Protein AF-A0A7S0NEG0-F1 (afdb_monomer_lite)

InterPro domains:
  IPR002659 Glycosyl transferase, family 31 [PF01762] (54-103)

Structure (mmCIF, N/CA/C/O backbone):
data_AF-A0A7S0NEG0-F1
#
_entry.id   AF-A0A7S0NEG0-F1
#
loop_
_atom_site.group_PDB
_atom_site.id
_atom_site.type_symbol
_atom_site.label_atom_id
_atom_site.label_alt_id
_atom_site.label_comp_id
_atom_site.label_asym_id
_atom_site.label_entity_id
_atom_site.label_seq_id
_atom_site.pdbx_PDB_ins_code
_atom_site.Cartn_x
_atom_site.Cartn_y
_atom_site.Cartn_z
_atom_site.occupancy
_atom_site.B_iso_or_equiv
_atom_site.auth_seq_id
_atom_site.auth_comp_id
_atom_site.auth_asym_id
_atom_site.auth_atom_id
_atom_site.pdbx_PDB_model_num
ATOM 1 N N . LEU A 1 1 ? -9.571 -4.527 -22.207 1.00 31.88 1 LEU A N 1
ATOM 2 C CA . LEU A 1 1 ? -8.817 -4.997 -21.023 1.00 31.88 1 LEU A CA 1
ATOM 3 C C . LEU A 1 1 ? -9.690 -4.772 -19.789 1.00 31.88 1 LEU A C 1
ATOM 5 O O . LEU A 1 1 ? -9.773 -3.654 -19.298 1.00 31.88 1 LEU A O 1
ATOM 9 N N . THR A 1 2 ? -10.434 -5.791 -19.365 1.00 26.84 2 THR A N 1
ATOM 10 C CA . THR A 1 2 ? -11.394 -5.694 -18.254 1.00 26.84 2 THR A CA 1
ATOM 11 C C . THR A 1 2 ? -10.637 -5.886 -16.942 1.00 26.84 2 THR A C 1
ATOM 13 O O . THR A 1 2 ? -10.183 -6.986 -16.647 1.00 26.84 2 THR A O 1
ATOM 16 N N . VAL A 1 3 ? -10.416 -4.806 -16.188 1.00 31.45 3 VAL A N 1
ATOM 17 C CA . VAL A 1 3 ? -9.683 -4.856 -14.913 1.00 31.45 3 VAL A CA 1
ATOM 18 C C . VAL A 1 3 ? -10.679 -5.141 -13.792 1.00 31.45 3 VAL A C 1
ATOM 20 O O . VAL A 1 3 ? -11.451 -4.268 -13.401 1.00 31.45 3 VAL A O 1
ATOM 23 N N . VAL A 1 4 ? -10.666 -6.376 -13.290 1.00 31.70 4 VAL A N 1
ATOM 24 C CA . VAL A 1 4 ? -11.464 -6.811 -12.138 1.00 31.70 4 VAL A CA 1
ATOM 25 C C . VAL A 1 4 ? -10.899 -6.144 -10.883 1.00 31.70 4 VAL A C 1
ATOM 27 O O . VAL A 1 4 ? -9.799 -6.461 -10.433 1.00 31.70 4 VAL A O 1
ATOM 30 N N . ALA A 1 5 ? -11.633 -5.181 -10.329 1.00 35.66 5 ALA A N 1
ATOM 31 C CA . ALA A 1 5 ? -11.320 -4.582 -9.038 1.00 35.66 5 ALA A CA 1
ATOM 32 C C . ALA A 1 5 ? -11.688 -5.576 -7.925 1.00 35.66 5 ALA A C 1
ATOM 34 O O . ALA A 1 5 ? -12.791 -5.545 -7.389 1.00 35.66 5 ALA A O 1
ATOM 35 N N . GLY A 1 6 ? -10.773 -6.493 -7.607 1.00 37.81 6 GLY A N 1
ATOM 36 C CA . GLY A 1 6 ? -10.907 -7.383 -6.457 1.00 37.81 6 GLY A CA 1
ATOM 37 C C . GLY A 1 6 ? -10.704 -6.598 -5.164 1.00 37.81 6 GLY A C 1
ATOM 38 O O . GLY A 1 6 ? -9.573 -6.281 -4.804 1.00 37.81 6 GLY A O 1
ATOM 39 N N . VAL A 1 7 ? -11.796 -6.252 -4.486 1.00 44.97 7 VAL A N 1
ATOM 40 C CA . VAL A 1 7 ? -11.767 -5.735 -3.114 1.00 44.97 7 VAL A CA 1
ATOM 41 C C . VAL A 1 7 ? -11.755 -6.942 -2.180 1.00 44.97 7 VAL A C 1
ATOM 43 O O . VAL A 1 7 ? -12.720 -7.700 -2.148 1.00 44.97 7 VAL A O 1
ATOM 46 N N . PHE A 1 8 ? -10.659 -7.150 -1.451 1.00 40.91 8 PHE A N 1
ATOM 47 C CA . PHE A 1 8 ? -10.538 -8.240 -0.480 1.00 40.91 8 PHE A CA 1
ATOM 48 C C . PHE A 1 8 ? -10.730 -7.687 0.937 1.00 40.91 8 PHE A C 1
ATOM 50 O O . PHE A 1 8 ? -10.053 -6.729 1.321 1.00 40.91 8 PHE A O 1
ATOM 57 N N . PHE A 1 9 ? -11.656 -8.280 1.696 1.00 36.66 9 PHE A N 1
ATOM 58 C CA . PHE A 1 9 ? -11.959 -7.916 3.080 1.00 36.66 9 PHE A CA 1
ATOM 59 C C . PHE A 1 9 ? -11.474 -9.022 4.018 1.00 36.66 9 PHE A C 1
ATOM 61 O O . PHE A 1 9 ? -11.908 -10.165 3.901 1.00 36.66 9 PHE A O 1
ATOM 68 N N . LEU A 1 10 ? -10.610 -8.680 4.974 1.00 40.53 10 LEU A N 1
ATOM 69 C CA . LEU 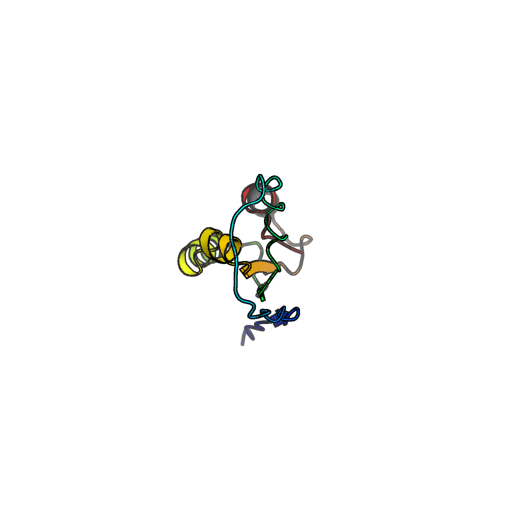A 1 10 ? -10.281 -9.556 6.100 1.00 40.53 10 LEU A CA 1
ATOM 70 C C . LEU A 1 10 ? -11.013 -9.018 7.338 1.00 40.53 10 LEU A C 1
ATOM 72 O O . LEU A 1 10 ? -10.646 -7.962 7.855 1.00 40.53 10 LEU A O 1
ATOM 76 N N . ILE A 1 11 ? -12.074 -9.706 7.771 1.00 40.28 11 ILE A N 1
ATOM 77 C CA . ILE A 1 11 ? -12.823 -9.379 8.993 1.00 40.28 11 ILE A CA 1
ATOM 78 C C . ILE A 1 11 ? -12.175 -10.154 10.145 1.00 40.28 11 ILE A C 1
ATOM 80 O O . ILE A 1 11 ? -12.233 -11.381 10.161 1.00 40.28 11 ILE A O 1
ATOM 84 N N . GLN A 1 12 ? -11.544 -9.458 11.094 1.00 42.34 12 GLN A N 1
ATOM 85 C CA . GLN A 1 12 ? -11.144 -10.055 12.373 1.00 42.34 12 GLN A CA 1
ATOM 86 C C . GLN A 1 12 ? -12.158 -9.667 13.458 1.00 42.34 12 GLN A C 1
ATOM 88 O O . GLN A 1 12 ? -12.628 -8.533 13.501 1.00 42.34 12 GLN A O 1
ATOM 93 N N . GLY A 1 13 ? -12.551 -10.665 14.255 1.00 48.09 13 GLY A N 1
ATOM 94 C CA . GLY A 1 13 ? -13.759 -10.708 15.083 1.00 48.09 13 GLY A CA 1
ATOM 95 C C . GLY A 1 13 ? -13.970 -9.564 16.082 1.00 48.09 13 GLY A C 1
ATOM 96 O O . GLY A 1 13 ? -13.039 -9.029 16.679 1.00 48.09 13 GLY A O 1
ATOM 97 N N . LEU A 1 14 ? -15.251 -9.239 16.268 1.00 42.09 14 LEU A N 1
ATOM 98 C CA . LEU A 1 14 ? -15.802 -8.277 17.225 1.00 42.09 14 LEU A CA 1
ATOM 99 C C . LEU A 1 14 ? -15.599 -8.739 18.683 1.00 42.09 14 LEU A C 1
ATOM 101 O O . LEU A 1 14 ? -15.980 -9.867 18.998 1.00 42.09 14 LEU A O 1
ATOM 105 N N . PRO A 1 15 ? -15.124 -7.884 19.606 1.00 44.38 15 PRO A N 1
ATOM 106 C CA . PRO A 1 15 ? -15.312 -8.121 21.032 1.00 44.38 15 PRO A CA 1
ATOM 107 C C . PRO A 1 15 ? -16.688 -7.606 21.495 1.00 44.38 15 PRO A C 1
ATOM 109 O O . PRO A 1 15 ? -17.089 -6.484 21.183 1.00 44.38 15 PRO A O 1
ATOM 112 N N . ALA A 1 16 ? -17.410 -8.448 22.238 1.00 49.47 16 ALA A N 1
ATOM 113 C CA . ALA A 1 16 ? -18.700 -8.147 22.856 1.00 49.47 16 ALA A CA 1
ATOM 114 C C . ALA A 1 16 ? -18.551 -7.203 24.068 1.00 49.47 16 ALA A C 1
ATOM 116 O O . ALA A 1 16 ? -17.623 -7.345 24.863 1.00 49.47 16 ALA A O 1
ATOM 117 N N . CYS A 1 17 ? -19.482 -6.258 24.226 1.00 40.38 17 CYS A N 1
ATOM 118 C CA . CYS A 1 17 ? -19.569 -5.371 25.389 1.00 40.38 17 CYS A CA 1
ATOM 119 C C . CYS A 1 17 ? -20.159 -6.117 26.599 1.00 40.38 17 CYS A C 1
ATOM 121 O O . CYS A 1 17 ? -21.254 -6.667 26.457 1.00 40.38 17 CYS A O 1
ATOM 123 N N . PRO A 1 18 ? -19.556 -6.078 27.802 1.00 56.72 18 PRO A N 1
ATOM 124 C CA . PRO A 1 18 ? -20.288 -6.401 29.012 1.00 56.72 18 PRO A CA 1
ATOM 125 C C . PRO A 1 18 ? -20.934 -5.132 29.584 1.00 56.72 18 PRO A C 1
ATOM 127 O O . PRO A 1 18 ? -20.291 -4.107 29.806 1.00 56.72 18 PRO A O 1
ATOM 130 N N . ASN A 1 19 ? -22.243 -5.229 29.786 1.00 61.12 19 ASN A N 1
ATOM 131 C CA . ASN A 1 19 ? -23.086 -4.305 30.533 1.00 61.12 19 ASN A CA 1
ATOM 132 C C . ASN A 1 19 ? -22.869 -4.582 32.037 1.00 61.12 19 ASN A C 1
ATOM 134 O O . ASN A 1 19 ? -22.859 -5.750 32.424 1.00 61.12 19 ASN A O 1
ATOM 138 N N . GLY A 1 20 ? -22.693 -3.567 32.889 1.00 40.22 20 GLY A N 1
ATOM 139 C CA . GLY A 1 20 ? -22.513 -3.797 34.330 1.00 40.22 20 GLY A CA 1
ATOM 140 C C . GLY A 1 20 ? -22.390 -2.519 35.163 1.00 40.22 20 GLY A C 1
ATOM 141 O O . GLY A 1 20 ? -21.516 -1.692 34.934 1.00 40.22 20 GLY A O 1
ATOM 142 N N . SER A 1 21 ? -23.301 -2.369 36.116 1.00 54.62 21 SER A N 1
ATOM 143 C CA . SER A 1 21 ? -23.664 -1.186 36.905 1.00 54.62 21 SER A CA 1
ATOM 144 C C . SER A 1 21 ? -23.036 -1.121 38.320 1.00 54.62 21 SER A C 1
ATOM 146 O O . SER A 1 21 ? -23.205 -2.089 39.051 1.00 54.62 21 SER A O 1
ATOM 148 N N . ALA A 1 22 ? -22.474 0.055 38.697 1.00 43.53 22 ALA A N 1
ATOM 149 C CA . ALA A 1 22 ? -22.228 0.666 40.048 1.00 43.53 22 ALA A CA 1
ATOM 150 C C . ALA A 1 22 ? -21.375 -0.098 41.116 1.00 43.53 22 ALA A C 1
ATOM 152 O O . ALA A 1 22 ? -21.208 -1.302 40.948 1.00 43.53 22 ALA A O 1
ATOM 153 N N . PRO A 1 23 ? -20.863 0.503 42.242 1.00 50.19 23 PRO A N 1
ATOM 154 C CA . PRO A 1 23 ? -20.850 1.898 42.761 1.00 50.19 23 PRO A CA 1
ATOM 155 C C . PRO A 1 23 ? -19.431 2.480 43.116 1.00 50.19 23 PRO A C 1
ATOM 157 O O . PRO A 1 23 ? -18.413 1.840 42.873 1.00 50.19 23 PRO A O 1
ATOM 160 N N . GLN A 1 24 ? -19.380 3.722 43.644 1.00 58.88 24 GLN A N 1
ATOM 161 C CA . GLN A 1 24 ? -18.193 4.565 43.956 1.00 58.88 24 GLN A CA 1
ATOM 162 C C . GLN A 1 24 ? -17.438 4.221 45.272 1.00 58.88 24 GLN A C 1
ATOM 164 O O . GLN A 1 24 ? -17.978 3.523 46.123 1.00 58.88 24 GLN A O 1
ATOM 169 N N . ASP A 1 25 ? -16.231 4.809 45.413 1.00 49.91 25 ASP A N 1
ATOM 170 C CA . ASP A 1 25 ? -15.395 5.024 46.625 1.00 49.91 25 ASP A CA 1
ATOM 171 C C . ASP A 1 25 ? -14.234 4.057 46.961 1.00 49.91 25 ASP A C 1
ATOM 173 O O . ASP A 1 25 ? -14.112 3.545 48.071 1.00 49.91 25 ASP A O 1
ATOM 177 N N . LEU A 1 26 ? -13.277 3.910 46.034 1.00 52.00 26 LEU A N 1
ATOM 178 C CA . LEU A 1 26 ? -11.892 3.486 46.315 1.00 52.00 26 LEU A CA 1
ATOM 179 C C . LEU A 1 26 ? -10.921 4.369 45.505 1.00 52.00 26 LEU A C 1
ATOM 181 O O . LEU A 1 26 ? -11.311 4.823 44.425 1.00 52.00 26 LEU A O 1
ATOM 185 N N . PRO A 1 27 ? -9.676 4.631 45.969 1.00 52.00 27 PRO A N 1
ATOM 186 C CA . PRO A 1 27 ? -8.684 5.356 45.176 1.00 52.00 27 PRO A CA 1
ATOM 187 C C . PRO A 1 27 ? -8.512 4.621 43.849 1.00 52.00 27 PRO A C 1
ATOM 189 O O . PRO A 1 27 ? -8.053 3.479 43.816 1.00 52.00 27 PRO A O 1
ATOM 192 N N . LEU A 1 28 ? -8.983 5.257 42.774 1.00 55.00 28 LEU A N 1
ATOM 193 C CA . LEU A 1 28 ? -9.078 4.636 41.462 1.00 55.00 28 LEU A CA 1
ATOM 194 C C . LEU A 1 28 ? -7.686 4.128 41.067 1.00 55.00 28 LEU A C 1
ATOM 196 O O . LEU A 1 28 ? -6.752 4.938 41.006 1.00 55.00 28 LEU A O 1
ATOM 200 N N . PRO A 1 29 ? -7.515 2.814 40.813 1.00 63.56 29 PRO A N 1
ATOM 201 C CA . PRO A 1 29 ? -6.277 2.324 40.234 1.00 63.56 29 PRO A CA 1
ATOM 202 C C . PRO A 1 29 ? -6.015 3.112 38.944 1.00 63.56 29 PRO A C 1
ATOM 204 O O . PRO A 1 29 ? -6.978 3.529 38.284 1.00 63.56 29 PRO A O 1
ATOM 207 N N . PRO A 1 30 ? -4.741 3.367 38.589 1.00 68.44 30 PRO A N 1
ATOM 208 C CA . PRO A 1 30 ? -4.415 4.106 37.378 1.00 68.44 30 PRO A CA 1
ATOM 209 C C . PRO A 1 30 ? -5.216 3.517 36.212 1.00 68.44 30 PRO A C 1
ATOM 211 O O . PRO A 1 30 ? -5.325 2.288 36.125 1.00 68.44 30 PRO A O 1
ATOM 214 N N . PRO A 1 31 ? -5.836 4.364 35.367 1.00 64.44 31 PRO A N 1
ATOM 215 C CA . PRO A 1 31 ? -6.731 3.888 34.328 1.00 64.44 31 PRO A CA 1
ATOM 216 C C . PRO A 1 31 ? -6.013 2.808 33.515 1.00 64.44 31 PRO A C 1
ATOM 218 O O . PRO A 1 31 ? -4.841 2.999 33.163 1.00 64.44 31 PRO A O 1
ATOM 221 N N . PRO A 1 32 ? -6.669 1.662 33.252 1.00 67.56 32 PRO A N 1
ATOM 222 C CA . PRO A 1 32 ? -6.050 0.596 32.490 1.00 67.56 32 PRO A CA 1
ATOM 223 C C . PRO A 1 32 ? -5.564 1.159 31.149 1.00 67.56 32 PRO A C 1
ATOM 225 O O . PRO A 1 32 ? -6.222 2.041 30.579 1.00 67.56 32 PRO A O 1
ATOM 228 N N . PRO A 1 33 ? -4.410 0.691 30.641 1.00 66.69 33 PRO A N 1
ATOM 229 C CA . PRO A 1 33 ? -3.918 1.130 29.348 1.00 66.69 33 PRO A CA 1
ATOM 230 C C . PRO A 1 33 ? -5.027 0.933 28.306 1.00 66.69 33 PRO A C 1
ATOM 232 O O . PRO A 1 33 ? -5.720 -0.090 28.343 1.00 66.69 33 PRO A O 1
ATOM 235 N N . PRO A 1 34 ? -5.239 1.903 27.398 1.00 63.94 34 PRO A N 1
ATOM 236 C CA . PRO A 1 34 ? -6.275 1.787 26.387 1.00 63.94 34 PRO A CA 1
ATOM 237 C C . PRO A 1 34 ? -6.092 0.463 25.636 1.00 63.94 34 PRO A C 1
ATOM 239 O O . PRO A 1 34 ? -4.953 0.130 25.282 1.00 63.94 34 PRO A O 1
ATOM 242 N N . PRO A 1 35 ? -7.175 -0.301 25.394 1.00 64.12 35 PRO A N 1
ATOM 243 C CA . PRO A 1 35 ? -7.065 -1.572 24.702 1.00 64.12 35 PRO A CA 1
ATOM 244 C C . PRO A 1 35 ? -6.368 -1.348 23.355 1.00 64.12 35 PRO A C 1
ATOM 246 O O . PRO A 1 35 ? -6.614 -0.321 22.701 1.00 64.12 35 PRO A O 1
ATOM 249 N N . PRO A 1 36 ? -5.487 -2.270 22.923 1.00 64.12 36 PRO A N 1
ATOM 250 C CA . PRO A 1 36 ? -4.901 -2.189 21.596 1.00 64.12 36 PRO A CA 1
ATOM 251 C C . PRO A 1 36 ? -6.051 -2.059 20.604 1.00 64.12 36 PRO A C 1
ATOM 253 O O . PRO A 1 36 ? -6.963 -2.885 20.609 1.00 64.12 36 PRO A O 1
ATOM 256 N N . LYS A 1 37 ? -6.060 -0.977 19.812 1.00 62.97 37 LYS A N 1
ATOM 257 C CA . LYS A 1 37 ? -7.134 -0.723 18.845 1.00 62.97 37 LYS A CA 1
ATOM 258 C C . LYS A 1 37 ? -7.249 -1.946 17.945 1.00 62.97 37 LYS A C 1
ATOM 260 O O . LYS A 1 37 ? -6.385 -2.152 17.091 1.00 62.97 37 LYS A O 1
ATOM 265 N N . ALA A 1 38 ? -8.288 -2.746 18.172 1.00 68.19 38 ALA A N 1
ATOM 266 C CA . ALA A 1 38 ? -8.562 -3.922 17.374 1.00 68.19 38 ALA A CA 1
ATOM 267 C C . ALA A 1 38 ? -8.692 -3.465 15.920 1.00 68.19 38 ALA A C 1
ATOM 269 O O . ALA A 1 38 ? -9.376 -2.481 15.620 1.00 68.19 38 ALA A O 1
ATOM 270 N N . LEU A 1 39 ? -7.958 -4.122 15.025 1.00 75.81 39 LEU A N 1
ATOM 271 C CA . LEU A 1 39 ? -8.097 -3.879 13.601 1.00 75.81 39 LEU A CA 1
ATOM 272 C C . LEU A 1 39 ? -9.498 -4.351 13.208 1.00 75.81 39 LEU A C 1
ATOM 274 O O . LEU A 1 39 ? -9.760 -5.546 13.177 1.00 75.81 39 LEU A O 1
ATOM 278 N N . LEU A 1 40 ? -10.397 -3.401 12.961 1.00 81.69 40 LEU A N 1
ATOM 279 C CA . LEU A 1 40 ? -11.792 -3.679 12.628 1.00 81.69 40 LEU A CA 1
ATOM 280 C C . LEU A 1 40 ? -11.932 -4.156 11.184 1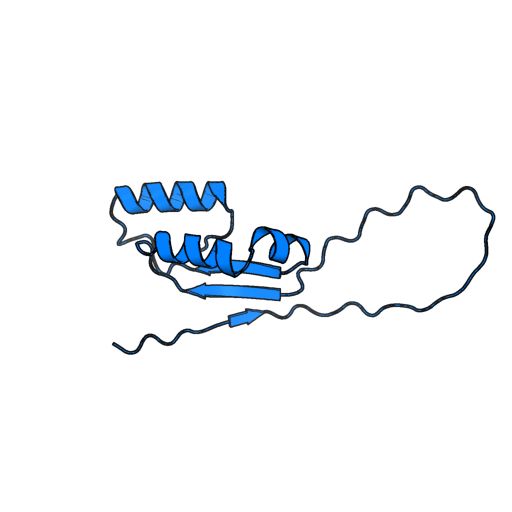.00 81.69 40 LEU A C 1
ATOM 282 O O . LEU A 1 40 ? -12.789 -4.975 10.872 1.00 81.69 40 LEU A O 1
ATOM 286 N N . LEU A 1 41 ? -11.107 -3.610 10.288 1.00 84.19 41 LEU A N 1
ATOM 287 C CA . LEU A 1 41 ? -11.183 -3.898 8.863 1.00 84.19 41 LEU A CA 1
ATOM 288 C C . LEU A 1 41 ? -9.834 -3.664 8.190 1.00 84.19 41 LEU A C 1
ATOM 290 O O . LEU A 1 41 ? -9.181 -2.647 8.433 1.00 84.19 41 LEU A O 1
ATOM 294 N N . ALA A 1 42 ? -9.454 -4.560 7.284 1.00 87.12 42 ALA A N 1
ATOM 295 C CA . ALA A 1 42 ? -8.398 -4.312 6.310 1.00 87.12 42 ALA A CA 1
ATOM 296 C C . ALA A 1 42 ? -8.994 -4.234 4.897 1.00 87.12 42 ALA A C 1
ATOM 298 O O . ALA A 1 42 ? -9.723 -5.131 4.479 1.00 87.12 42 ALA A O 1
ATOM 299 N N . LEU A 1 43 ? -8.660 -3.166 4.172 1.00 88.50 43 LEU A N 1
ATOM 300 C CA . LEU A 1 43 ? -9.005 -2.935 2.774 1.00 88.50 43 LEU A CA 1
ATOM 301 C C . LEU A 1 43 ? -7.742 -3.045 1.917 1.00 88.50 43 LEU A C 1
ATOM 303 O O . LEU A 1 43 ? -6.877 -2.170 1.977 1.00 88.50 43 LEU A O 1
ATOM 307 N N . GLY A 1 44 ? -7.657 -4.093 1.101 1.00 90.19 44 GLY A N 1
ATOM 308 C CA . GLY A 1 44 ? -6.610 -4.243 0.090 1.00 90.19 44 GLY A CA 1
ATOM 309 C C . GLY A 1 44 ? -6.993 -3.570 -1.230 1.00 90.19 44 GLY A C 1
ATOM 310 O O . GLY A 1 44 ? -8.050 -3.850 -1.790 1.00 90.19 44 GLY A O 1
ATOM 311 N N . VAL A 1 45 ? -6.129 -2.696 -1.747 1.00 89.38 45 VAL A N 1
ATOM 312 C CA . VAL A 1 45 ? -6.298 -1.996 -3.026 1.00 89.38 45 VAL A CA 1
ATOM 313 C C . VAL A 1 45 ? -5.184 -2.411 -3.972 1.00 89.38 45 VAL A C 1
ATOM 315 O O . VAL A 1 45 ? -4.044 -1.974 -3.825 1.00 89.38 45 VAL A O 1
ATOM 318 N N . ILE A 1 46 ? -5.522 -3.186 -4.997 1.00 89.88 46 ILE A N 1
ATOM 319 C CA . ILE A 1 46 ? -4.562 -3.588 -6.026 1.00 89.88 46 ILE A CA 1
ATOM 320 C C . ILE A 1 46 ? -4.293 -2.405 -6.964 1.00 89.88 46 ILE A C 1
ATOM 322 O O . ILE A 1 46 ? -5.212 -1.793 -7.521 1.00 89.88 46 ILE A O 1
ATOM 326 N N . THR A 1 47 ? -3.022 -2.047 -7.132 1.00 87.88 47 THR A N 1
ATOM 327 C CA . THR A 1 47 ? -2.617 -0.899 -7.947 1.00 87.88 47 THR A CA 1
ATOM 328 C C . THR A 1 47 ? -1.229 -1.078 -8.553 1.00 87.88 47 THR A C 1
ATOM 330 O O . THR A 1 47 ? -0.361 -1.749 -8.003 1.00 87.88 47 THR A O 1
ATOM 333 N N . ALA A 1 48 ? -1.004 -0.461 -9.713 1.00 85.19 48 ALA A N 1
ATOM 334 C CA . ALA A 1 48 ? 0.279 -0.523 -10.398 1.00 85.19 48 ALA A CA 1
ATOM 335 C C . ALA A 1 48 ? 1.290 0.469 -9.786 1.00 85.19 48 ALA A C 1
ATOM 337 O O . ALA A 1 48 ? 0.898 1.550 -9.328 1.00 85.19 48 ALA A O 1
ATOM 338 N N . PRO A 1 49 ? 2.606 0.190 -9.848 1.00 81.81 49 PRO A N 1
ATOM 339 C CA . PRO A 1 49 ? 3.642 1.081 -9.313 1.00 81.81 49 PRO A CA 1
ATOM 340 C C . PRO A 1 49 ? 3.558 2.513 -9.834 1.00 81.81 49 PRO A C 1
ATOM 342 O O . PRO A 1 49 ? 3.651 3.460 -9.052 1.00 81.81 49 PRO A O 1
ATOM 345 N N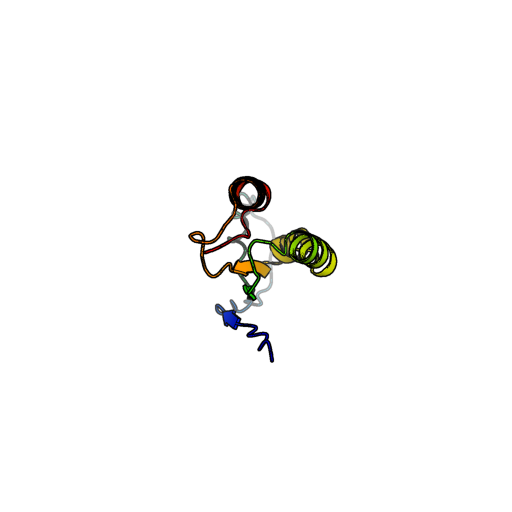 . GLY A 1 50 ? 3.281 2.667 -11.132 1.00 82.56 50 GLY A N 1
ATOM 346 C CA . GLY A 1 50 ? 3.141 3.964 -11.792 1.00 82.56 50 GLY A CA 1
ATOM 347 C C . GLY A 1 50 ? 1.898 4.766 -11.395 1.00 82.56 50 GLY A C 1
ATOM 348 O O . GLY A 1 50 ? 1.843 5.962 -11.657 1.00 82.56 50 GLY A O 1
ATOM 349 N N . HIS A 1 51 ? 0.908 4.163 -10.732 1.00 87.50 51 HIS A N 1
ATOM 350 C CA . HIS A 1 51 ? -0.354 4.825 -10.378 1.00 87.50 51 HIS A CA 1
ATOM 351 C C . HIS A 1 51 ? -0.262 5.613 -9.060 1.00 87.50 51 HIS A C 1
ATOM 353 O O . HIS A 1 51 ? -1.138 5.517 -8.198 1.00 87.50 51 HIS A O 1
ATOM 359 N N . PHE A 1 52 ? 0.795 6.414 -8.906 1.00 85.75 52 PHE A N 1
ATOM 360 C CA . PHE A 1 52 ? 1.044 7.208 -7.700 1.00 85.75 52 PHE A CA 1
ATOM 361 C C . PHE A 1 52 ? -0.079 8.220 -7.434 1.00 85.75 52 PHE A C 1
ATOM 363 O O . PHE A 1 52 ? -0.687 8.202 -6.366 1.00 85.75 52 PHE A O 1
ATOM 370 N N . ASN A 1 53 ? -0.440 9.028 -8.438 1.00 88.56 53 ASN A N 1
ATOM 371 C CA . ASN A 1 53 ? -1.504 10.035 -8.311 1.00 88.56 53 ASN A CA 1
ATOM 372 C C . ASN A 1 53 ? -2.844 9.412 -7.902 1.00 88.56 53 ASN A C 1
ATOM 374 O O . ASN A 1 53 ? -3.582 9.981 -7.100 1.00 88.56 53 ASN A O 1
ATOM 378 N N . ARG A 1 54 ? -3.135 8.202 -8.397 1.00 88.12 54 ARG A N 1
ATOM 379 C CA . ARG A 1 54 ? -4.340 7.460 -8.018 1.00 88.12 54 ARG A CA 1
ATOM 380 C C . ARG A 1 54 ? -4.299 7.039 -6.549 1.00 88.12 54 ARG A C 1
ATOM 382 O O . ARG A 1 54 ? -5.298 7.217 -5.861 1.00 88.12 54 ARG A O 1
ATOM 389 N N . ARG A 1 55 ? -3.164 6.534 -6.045 1.00 90.06 55 ARG A N 1
ATOM 390 C CA . ARG A 1 55 ? -3.004 6.202 -4.616 1.00 90.06 55 ARG A CA 1
ATOM 391 C C . ARG A 1 55 ? -3.143 7.436 -3.728 1.00 90.06 55 ARG A C 1
ATOM 393 O O . ARG A 1 55 ? -3.864 7.378 -2.740 1.00 90.06 55 ARG A O 1
ATOM 400 N N . VAL A 1 56 ? -2.538 8.563 -4.107 1.00 90.44 56 VAL A N 1
ATOM 401 C CA . VAL A 1 56 ? -2.671 9.836 -3.374 1.00 90.44 56 VAL A CA 1
ATOM 402 C C . VAL A 1 56 ? -4.129 10.287 -3.311 1.00 90.44 56 VAL A C 1
ATOM 404 O O . VAL A 1 56 ? -4.650 10.542 -2.225 1.00 90.44 56 VAL A O 1
ATOM 407 N N . TRP A 1 57 ? -4.819 10.306 -4.454 1.00 91.12 57 TRP A N 1
ATOM 408 C CA . TRP A 1 57 ? -6.240 10.646 -4.511 1.00 91.12 57 TRP A CA 1
ATOM 409 C C . TRP A 1 57 ? -7.082 9.712 -3.635 1.00 91.12 57 TRP A C 1
ATOM 411 O O . TRP A 1 57 ? -7.940 10.168 -2.880 1.00 91.12 57 TRP A O 1
ATOM 421 N N . MET A 1 58 ? -6.800 8.406 -3.668 1.00 90.00 58 MET A N 1
ATOM 422 C CA . MET A 1 58 ? -7.483 7.427 -2.826 1.00 90.00 58 MET A CA 1
ATOM 423 C C . MET A 1 58 ? -7.218 7.642 -1.339 1.00 90.00 58 MET A C 1
ATOM 425 O O . MET A 1 58 ? -8.161 7.567 -0.556 1.00 90.00 58 MET A O 1
ATOM 429 N N . ARG A 1 59 ? -5.980 7.952 -0.933 1.00 90.38 59 ARG A N 1
ATOM 430 C CA . ARG A 1 59 ? -5.664 8.267 0.469 1.00 90.38 59 ARG A CA 1
ATOM 431 C C . ARG A 1 59 ? -6.507 9.424 0.981 1.00 90.38 59 ARG A C 1
ATOM 433 O O . ARG A 1 59 ? -7.036 9.362 2.092 1.00 90.38 59 ARG A O 1
ATOM 440 N N . GLN A 1 60 ? -6.655 10.451 0.148 1.00 91.69 60 GLN A N 1
ATOM 441 C CA . GLN A 1 60 ? -7.440 11.632 0.468 1.00 91.69 60 GLN A CA 1
ATOM 442 C C . GLN A 1 60 ? -8.940 11.318 0.515 1.00 91.69 60 GLN A C 1
ATOM 444 O O . GLN A 1 60 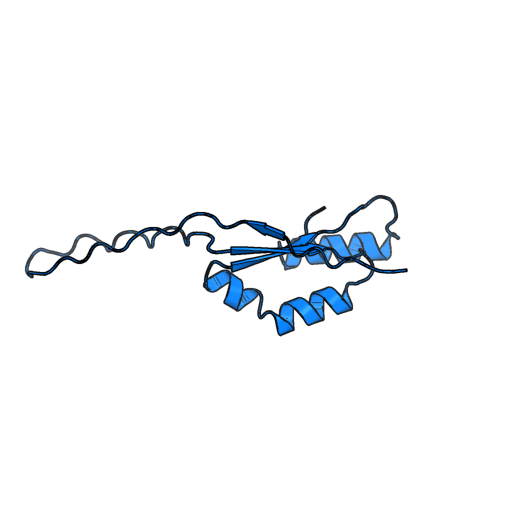? -9.617 11.694 1.470 1.00 91.69 60 GLN A O 1
ATOM 449 N N . LYS A 1 61 ? -9.459 10.581 -0.474 1.00 90.56 61 LYS A N 1
ATOM 450 C CA . LYS A 1 61 ? -10.880 10.212 -0.545 1.00 90.56 61 LYS A CA 1
ATOM 451 C C . LYS A 1 61 ? -11.310 9.262 0.565 1.00 90.56 61 LYS A C 1
ATOM 453 O O . LYS A 1 61 ? -12.349 9.487 1.174 1.00 90.56 61 LYS A O 1
ATOM 458 N N . LEU A 1 62 ? -10.501 8.249 0.861 1.00 87.56 62 LEU A N 1
ATOM 459 C CA . LEU A 1 62 ? -10.759 7.277 1.926 1.00 87.56 62 LEU A CA 1
ATOM 460 C C . LEU A 1 62 ? -10.414 7.817 3.319 1.00 87.56 62 LEU A C 1
ATOM 462 O O . LEU A 1 62 ? -10.644 7.127 4.308 1.00 87.56 62 LEU A O 1
ATOM 466 N N . ARG A 1 63 ? -9.845 9.030 3.406 1.00 91.19 63 ARG A N 1
ATOM 467 C CA . ARG A 1 63 ? -9.366 9.640 4.653 1.00 91.19 63 ARG A CA 1
ATOM 468 C C . ARG A 1 63 ? -8.545 8.643 5.479 1.00 91.19 63 ARG A C 1
ATOM 470 O O . ARG A 1 63 ? -8.834 8.421 6.652 1.00 91.19 63 ARG A O 1
ATOM 477 N N . VAL A 1 64 ? -7.526 8.034 4.865 1.00 88.00 64 VAL A N 1
ATOM 478 C CA . VAL A 1 64 ? -6.784 6.880 5.425 1.00 88.00 64 VAL A CA 1
ATOM 479 C C . VAL A 1 64 ? -6.289 7.119 6.855 1.00 88.00 64 VAL A C 1
ATOM 481 O O . VAL A 1 64 ? -6.360 6.218 7.685 1.00 88.00 64 VAL A O 1
ATOM 484 N N . THR A 1 65 ? -5.861 8.338 7.188 1.00 87.06 65 THR A N 1
ATOM 485 C CA . THR A 1 65 ? -5.451 8.702 8.554 1.00 87.06 65 THR A CA 1
ATOM 486 C C . THR A 1 65 ? -6.586 8.564 9.571 1.00 87.06 65 THR A C 1
ATOM 488 O O . THR A 1 65 ? -6.381 8.029 10.658 1.00 87.06 65 THR A O 1
ATOM 491 N N . GLU A 1 66 ? -7.785 9.027 9.223 1.00 87.00 66 GLU A N 1
ATOM 492 C C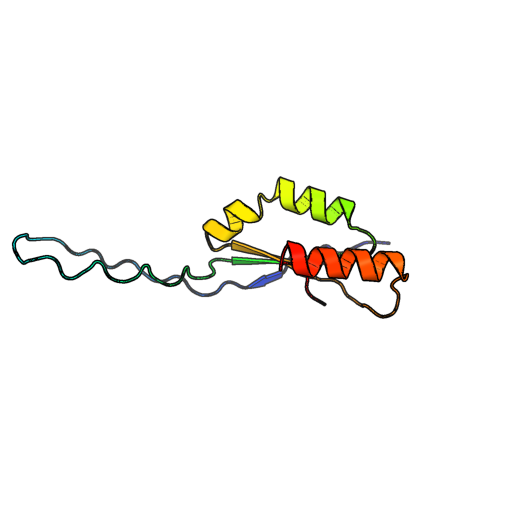A . GLU A 1 66 ? -8.970 8.944 10.079 1.00 87.00 66 GLU A CA 1
ATOM 493 C C . GLU A 1 66 ? -9.497 7.506 10.143 1.00 87.00 66 GLU A C 1
ATOM 495 O O . GLU A 1 66 ? -9.786 6.999 11.225 1.00 87.00 66 GLU A O 1
ATOM 500 N N . ALA A 1 67 ? -9.522 6.804 9.007 1.00 86.75 67 ALA A N 1
ATOM 501 C CA . ALA A 1 67 ? -9.857 5.383 8.946 1.00 86.75 67 ALA A CA 1
ATOM 502 C C . ALA A 1 67 ? -8.942 4.560 9.875 1.00 86.75 67 ALA A C 1
ATOM 504 O O . ALA A 1 67 ? -9.424 3.780 10.699 1.00 86.75 67 ALA A O 1
ATOM 505 N N . ARG A 1 68 ? -7.631 4.837 9.854 1.00 85.94 68 ARG A N 1
ATOM 506 C CA . ARG A 1 68 ? -6.641 4.199 10.733 1.00 85.94 68 ARG A CA 1
ATOM 507 C C . ARG A 1 68 ? -6.912 4.470 12.208 1.00 85.94 68 ARG A C 1
ATOM 509 O O . ARG A 1 68 ? -6.755 3.569 13.030 1.00 85.94 68 ARG A O 1
ATOM 516 N N . ARG A 1 69 ? -7.345 5.685 12.567 1.00 86.12 69 ARG A N 1
ATOM 517 C CA . ARG A 1 69 ? -7.713 6.023 13.956 1.00 86.12 69 ARG A CA 1
ATOM 518 C C . ARG A 1 69 ? -8.911 5.221 14.453 1.00 86.12 69 ARG A C 1
ATOM 520 O O . ARG A 1 69 ? -8.951 4.940 15.652 1.00 86.12 69 ARG A O 1
ATOM 527 N N . ARG A 1 70 ? -9.810 4.844 13.541 1.00 86.19 70 ARG A N 1
ATOM 528 C CA . ARG A 1 70 ? -11.006 4.021 13.771 1.00 86.19 70 ARG A CA 1
ATOM 529 C C . ARG A 1 70 ? -10.751 2.514 13.649 1.00 86.19 70 ARG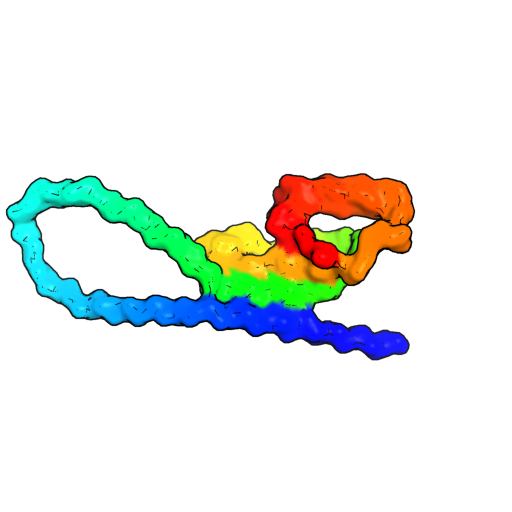 A C 1
ATOM 531 O O . ARG A 1 70 ? -11.701 1.752 13.687 1.00 86.19 70 ARG A O 1
ATOM 538 N N . GLY A 1 71 ? -9.500 2.075 13.488 1.00 83.25 71 GLY A N 1
ATOM 539 C CA . GLY A 1 71 ? -9.166 0.649 13.369 1.00 83.25 71 GLY A CA 1
ATOM 540 C C . GLY A 1 71 ? -9.310 0.076 11.955 1.00 83.25 71 GLY A C 1
ATOM 541 O O . GLY A 1 71 ? -9.185 -1.131 11.781 1.00 83.25 71 GLY A O 1
ATOM 542 N N . VAL A 1 72 ? -9.528 0.911 10.936 1.00 87.19 72 VAL A N 1
ATOM 543 C CA . VAL A 1 72 ? -9.573 0.491 9.528 1.00 87.19 72 VAL A CA 1
ATOM 544 C C . VAL A 1 72 ? -8.212 0.723 8.875 1.00 87.19 72 VAL A C 1
ATOM 546 O O . VAL A 1 72 ? -7.706 1.845 8.852 1.00 87.19 72 VAL A O 1
ATOM 549 N N . ARG A 1 73 ? -7.605 -0.320 8.308 1.00 89.81 73 ARG A N 1
ATOM 550 C CA . ARG A 1 73 ? -6.358 -0.215 7.542 1.00 89.81 73 ARG A CA 1
ATOM 551 C C . ARG A 1 73 ? -6.624 -0.298 6.051 1.00 89.81 73 ARG A C 1
ATOM 553 O O . ARG A 1 73 ? -7.270 -1.226 5.591 1.00 89.81 73 ARG A O 1
ATOM 560 N N . VAL A 1 74 ? -6.084 0.653 5.298 1.00 90.69 74 VAL A N 1
ATOM 561 C CA . VAL A 1 74 ? -6.072 0.622 3.832 1.00 90.69 74 VAL A CA 1
ATOM 562 C C . VAL A 1 74 ? -4.658 0.281 3.398 1.00 90.69 74 VAL A C 1
ATOM 564 O O . VAL A 1 74 ? -3.717 0.902 3.883 1.00 90.69 74 VAL A O 1
ATOM 567 N N . LEU A 1 75 ? -4.517 -0.720 2.537 1.00 92.56 75 LEU A N 1
ATOM 568 C CA . LEU A 1 75 ? -3.242 -1.267 2.095 1.00 92.56 75 LEU A CA 1
ATOM 569 C C . LEU A 1 75 ? -3.217 -1.277 0.566 1.00 92.56 75 LEU A C 1
ATOM 571 O O . LEU A 1 75 ? -4.078 -1.875 -0.073 1.00 92.56 75 LEU A O 1
ATOM 575 N N . PHE A 1 76 ? -2.242 -0.606 -0.032 1.00 91.25 76 PHE A N 1
ATOM 576 C CA . PHE A 1 76 ? -2.012 -0.574 -1.467 1.00 91.25 76 PHE A CA 1
ATOM 577 C C . PHE A 1 76 ? -1.083 -1.713 -1.864 1.00 91.25 76 PHE A C 1
ATOM 579 O O . PHE A 1 76 ? 0.108 -1.681 -1.566 1.00 91.25 76 PHE A O 1
ATOM 586 N N . VAL A 1 77 ? -1.639 -2.701 -2.557 1.00 90.56 77 VAL A N 1
ATOM 587 C CA . VAL A 1 77 ? -0.935 -3.907 -2.987 1.00 90.56 77 VAL A CA 1
ATOM 588 C C . VAL A 1 77 ? -0.412 -3.714 -4.407 1.00 90.56 77 VAL A C 1
ATOM 590 O O . VAL A 1 77 ? -1.170 -3.380 -5.324 1.00 90.56 77 VAL A O 1
ATOM 593 N N . LEU A 1 78 ? 0.888 -3.917 -4.587 1.00 88.44 78 LEU A N 1
ATOM 594 C CA . LEU A 1 78 ? 1.615 -3.739 -5.837 1.00 88.44 78 LEU A CA 1
ATOM 595 C C . LEU A 1 78 ? 2.166 -5.076 -6.316 1.00 88.44 78 LEU A C 1
ATOM 597 O O . LEU A 1 78 ? 3.052 -5.633 -5.695 1.00 88.44 78 LEU A O 1
ATOM 601 N N . GLY A 1 79 ? 1.705 -5.558 -7.469 1.00 77.50 79 GLY A N 1
ATOM 602 C CA . GLY A 1 79 ? 1.991 -6.939 -7.880 1.00 77.50 79 GLY A CA 1
ATOM 603 C C . GLY A 1 79 ? 3.459 -7.303 -8.165 1.00 77.50 79 GLY A C 1
ATOM 604 O O . GLY A 1 79 ? 3.797 -8.477 -8.100 1.00 77.50 79 GLY A O 1
ATOM 605 N N . SER A 1 80 ? 4.348 -6.367 -8.532 1.00 73.81 80 SER A N 1
ATOM 606 C CA . SER A 1 80 ? 5.770 -6.697 -8.755 1.00 73.81 80 SER A CA 1
ATOM 607 C C . SER A 1 80 ? 6.699 -5.482 -8.701 1.00 73.81 80 SER A C 1
ATOM 609 O O . SER A 1 80 ? 6.408 -4.429 -9.277 1.00 73.81 80 SER A O 1
ATOM 611 N N . GLN A 1 81 ? 7.866 -5.653 -8.068 1.00 73.25 81 GLN A N 1
ATOM 612 C CA . GLN A 1 81 ? 8.968 -4.678 -8.063 1.00 73.25 81 GLN A CA 1
ATOM 613 C C . GLN A 1 81 ? 9.895 -4.778 -9.288 1.00 73.25 81 GLN A C 1
ATOM 615 O O . GLN A 1 81 ? 10.667 -3.848 -9.558 1.00 73.25 81 GLN A O 1
ATOM 620 N N . ASN A 1 82 ? 9.827 -5.883 -10.037 1.00 70.44 82 ASN A N 1
ATOM 621 C CA . ASN A 1 82 ? 10.848 -6.241 -11.026 1.00 70.44 82 ASN A CA 1
ATOM 622 C C . ASN A 1 82 ? 10.784 -5.380 -12.296 1.00 70.44 82 ASN A C 1
ATOM 624 O O . ASN A 1 82 ? 11.820 -5.079 -12.877 1.00 70.44 82 ASN A O 1
ATOM 628 N N . HIS A 1 83 ? 9.599 -4.884 -12.663 1.00 72.56 83 HIS A N 1
ATOM 629 C CA . HIS A 1 83 ? 9.384 -4.049 -13.854 1.00 72.56 83 HIS A CA 1
ATOM 630 C C . HIS A 1 83 ? 9.285 -2.541 -13.552 1.00 72.56 83 HIS A C 1
ATOM 632 O O . HIS A 1 83 ? 8.663 -1.790 -14.301 1.00 72.56 83 HIS A O 1
ATOM 638 N N . MET A 1 84 ? 9.864 -2.067 -12.444 1.00 79.75 84 MET A N 1
ATOM 639 C CA . MET A 1 84 ? 9.861 -0.635 -12.119 1.00 79.75 84 MET A CA 1
ATOM 640 C C . MET A 1 84 ? 11.071 0.100 -12.691 1.00 79.75 84 MET A C 1
ATOM 642 O O . MET A 1 84 ? 12.215 -0.258 -12.405 1.00 79.75 84 MET A O 1
ATOM 646 N N . ASN A 1 85 ? 10.822 1.227 -13.360 1.00 83.81 85 ASN A N 1
ATOM 647 C CA . ASN A 1 85 ? 11.876 2.179 -13.707 1.00 83.81 85 ASN A CA 1
ATOM 648 C C . ASN A 1 85 ? 12.550 2.732 -12.440 1.00 83.81 85 ASN A C 1
ATOM 650 O O . ASN A 1 85 ? 11.915 2.889 -11.394 1.00 83.81 85 ASN A O 1
ATOM 654 N N . GLY A 1 86 ? 13.826 3.124 -12.532 1.00 84.56 86 GLY A N 1
ATOM 655 C CA . GLY A 1 86 ? 14.588 3.637 -11.382 1.00 84.56 86 GLY A CA 1
ATOM 656 C C . GLY A 1 86 ? 13.913 4.813 -10.657 1.00 84.56 86 GLY A C 1
ATOM 657 O O . GLY A 1 86 ? 13.938 4.882 -9.427 1.00 84.56 86 GLY A O 1
ATOM 658 N N . LYS A 1 87 ? 13.227 5.693 -11.403 1.00 84.94 87 LYS A N 1
ATOM 659 C CA . LYS A 1 87 ? 12.403 6.781 -10.844 1.00 84.94 87 LYS A CA 1
ATOM 660 C C . LYS A 1 87 ? 11.207 6.252 -10.040 1.00 84.94 87 LYS A C 1
ATOM 662 O O . LYS A 1 87 ? 10.987 6.700 -8.920 1.00 84.94 87 LYS A O 1
ATOM 667 N N . GLN A 1 88 ? 10.482 5.266 -10.572 1.00 83.19 88 GLN A N 1
ATOM 668 C CA . GLN A 1 88 ? 9.336 4.645 -9.895 1.00 83.19 88 GLN A CA 1
ATOM 669 C C . GLN A 1 88 ? 9.777 3.923 -8.623 1.00 83.19 88 GLN A C 1
ATOM 671 O O . GLN A 1 88 ? 9.166 4.097 -7.577 1.00 83.19 88 GLN A O 1
ATOM 676 N N . ARG A 1 89 ? 10.894 3.192 -8.672 1.00 86.81 89 ARG A N 1
ATOM 677 C CA . ARG A 1 89 ? 11.430 2.484 -7.504 1.00 86.81 89 ARG A CA 1
ATOM 678 C C . ARG A 1 89 ? 11.845 3.436 -6.376 1.00 86.81 89 ARG A C 1
ATOM 680 O O . ARG A 1 89 ? 11.698 3.101 -5.204 1.00 86.81 89 ARG A O 1
ATOM 687 N N . LYS A 1 90 ? 12.378 4.620 -6.703 1.00 87.38 90 LYS A N 1
ATOM 688 C CA . LYS A 1 90 ? 12.660 5.669 -5.705 1.00 87.38 90 LYS A CA 1
ATOM 689 C C . LYS A 1 90 ? 11.369 6.253 -5.127 1.00 87.38 90 LYS A C 1
ATOM 691 O O . LYS A 1 90 ? 11.267 6.372 -3.911 1.00 87.38 90 LYS A O 1
ATOM 696 N N . ALA A 1 91 ? 10.389 6.555 -5.980 1.00 84.62 91 ALA A N 1
ATOM 697 C CA . ALA A 1 91 ? 9.102 7.100 -5.554 1.00 84.62 91 ALA A CA 1
ATOM 698 C C . ALA A 1 91 ? 8.340 6.135 -4.633 1.00 84.62 91 ALA A C 1
ATOM 700 O O . ALA A 1 91 ? 7.907 6.541 -3.561 1.00 84.62 91 ALA A O 1
ATOM 701 N N . VAL A 1 92 ? 8.250 4.851 -4.994 1.00 86.81 92 VAL A N 1
ATOM 702 C CA . VAL A 1 92 ? 7.550 3.850 -4.177 1.00 86.81 92 VAL A CA 1
ATOM 703 C C . VAL A 1 92 ? 8.265 3.610 -2.846 1.00 86.81 92 VAL A C 1
ATOM 705 O O . VAL A 1 92 ? 7.602 3.529 -1.822 1.00 86.81 92 VAL A O 1
ATOM 708 N N . ARG A 1 93 ? 9.605 3.603 -2.807 1.00 88.06 93 ARG A N 1
ATOM 709 C CA . ARG A 1 93 ? 10.346 3.514 -1.532 1.00 88.06 93 ARG A CA 1
ATOM 710 C C . ARG A 1 93 ? 10.133 4.721 -0.624 1.00 88.06 93 ARG A C 1
ATOM 712 O O . ARG A 1 93 ? 10.078 4.572 0.593 1.00 88.06 93 ARG A O 1
ATOM 719 N N . HIS A 1 94 ? 10.042 5.917 -1.201 1.00 88.19 94 HIS A N 1
ATOM 720 C CA . HIS A 1 94 ? 9.691 7.107 -0.434 1.00 88.19 94 HIS A CA 1
ATOM 721 C C . HIS A 1 94 ? 8.260 7.001 0.112 1.00 88.19 94 HIS A C 1
ATOM 723 O O . HIS A 1 94 ? 8.030 7.279 1.283 1.00 88.19 94 HIS A O 1
ATOM 729 N N . GLU A 1 95 ? 7.325 6.526 -0.709 1.00 86.56 95 GLU A N 1
ATOM 730 C CA . GLU A 1 95 ? 5.922 6.320 -0.348 1.00 86.56 95 GLU A CA 1
ATOM 731 C C . GLU A 1 95 ? 5.745 5.282 0.772 1.00 86.56 95 GLU A C 1
ATOM 733 O O . GLU A 1 95 ? 5.031 5.532 1.740 1.00 86.56 95 GLU A O 1
ATOM 738 N N . GLU A 1 96 ? 6.441 4.150 0.675 1.00 87.25 96 GLU A N 1
ATOM 739 C CA . GLU A 1 96 ? 6.452 3.080 1.674 1.00 87.25 96 GLU A CA 1
ATOM 740 C C . GLU A 1 96 ? 6.940 3.592 3.035 1.00 87.25 96 GLU A C 1
ATOM 742 O O . GLU A 1 96 ? 6.306 3.336 4.060 1.00 87.25 96 GLU A O 1
ATOM 747 N N . ARG A 1 97 ? 8.015 4.394 3.039 1.00 87.31 97 ARG A N 1
ATOM 748 C CA . ARG A 1 97 ? 8.539 5.040 4.252 1.00 87.31 97 ARG A CA 1
ATOM 749 C C . ARG A 1 97 ? 7.627 6.133 4.798 1.00 87.31 97 ARG A C 1
ATOM 751 O O . ARG A 1 97 ? 7.591 6.329 6.004 1.00 87.31 97 ARG A O 1
ATOM 758 N N . ALA A 1 98 ? 6.939 6.869 3.931 1.00 87.94 98 ALA A N 1
ATOM 759 C CA . ALA A 1 98 ? 6.102 7.988 4.347 1.00 87.94 98 ALA A CA 1
ATOM 760 C C . ALA A 1 98 ? 4.750 7.530 4.911 1.00 87.94 98 ALA A C 1
ATOM 762 O O . ALA A 1 98 ? 4.236 8.131 5.854 1.00 87.94 98 ALA A O 1
ATOM 763 N N . HIS A 1 99 ? 4.153 6.489 4.325 1.00 85.81 99 HIS A N 1
ATOM 764 C CA . HIS A 1 99 ? 2.760 6.131 4.595 1.00 85.81 99 HIS A CA 1
ATOM 765 C C . HIS A 1 99 ? 2.574 4.765 5.262 1.00 85.81 99 HIS A C 1
ATOM 767 O O . HIS A 1 99 ? 1.542 4.564 5.906 1.00 85.81 99 HIS A O 1
ATOM 773 N N . HIS A 1 100 ? 3.551 3.852 5.176 1.00 87.00 100 HIS A N 1
ATOM 774 C CA . HIS A 1 100 ? 3.472 2.496 5.744 1.00 87.00 100 HIS A CA 1
ATOM 775 C C . HIS A 1 100 ? 2.186 1.734 5.361 1.00 87.00 100 HIS A C 1
ATOM 777 O O . HIS A 1 100 ? 1.652 0.947 6.147 1.00 87.00 100 HIS A O 1
ATOM 783 N N . ASP A 1 101 ? 1.662 2.013 4.168 1.00 88.25 101 ASP A N 1
ATOM 784 C CA . ASP A 1 101 ? 0.415 1.465 3.632 1.00 88.25 101 ASP A CA 1
ATOM 785 C C . ASP A 1 101 ? 0.621 0.786 2.271 1.00 88.25 101 ASP A C 1
ATOM 787 O O . ASP A 1 101 ? -0.339 0.525 1.560 1.00 88.25 101 ASP A O 1
ATOM 791 N N . VAL A 1 102 ? 1.871 0.508 1.906 1.00 89.75 102 VAL A N 1
ATOM 792 C CA . VAL A 1 102 ? 2.293 -0.050 0.619 1.00 89.75 102 VAL A CA 1
ATOM 793 C C . VAL A 1 102 ? 2.802 -1.473 0.845 1.00 89.75 102 VAL A C 1
ATOM 795 O O . VAL A 1 102 ? 3.640 -1.678 1.719 1.00 89.75 102 VAL A O 1
ATOM 798 N N . ILE A 1 103 ? 2.304 -2.443 0.076 1.00 88.50 103 ILE A N 1
ATOM 799 C CA . ILE A 1 103 ? 2.677 -3.865 0.170 1.00 88.50 103 ILE A CA 1
ATOM 800 C C . ILE A 1 103 ? 2.965 -4.414 -1.228 1.00 88.50 103 ILE A C 1
ATOM 802 O O . ILE A 1 103 ? 2.371 -3.955 -2.206 1.00 88.50 103 ILE A O 1
ATOM 806 N N . PHE A 1 104 ? 3.857 -5.396 -1.303 1.00 83.00 104 PHE A N 1
ATOM 807 C CA . PHE A 1 104 ? 4.203 -6.151 -2.503 1.00 83.00 104 PHE A CA 1
ATOM 808 C C . PHE A 1 104 ? 3.781 -7.607 -2.378 1.00 83.00 104 PHE A C 1
ATOM 810 O O . PHE A 1 104 ? 3.951 -8.149 -1.263 1.00 83.00 104 PHE A O 1
#

Secondary structure (DSSP, 8-state):
-------EEE-PPPPPPPP------S-PPPPPPPPP----EEEEEE--TT-HHHHHHHHHHTTHHHHHHTTEEEEEE-S-STT--HHHHHHHHHHHHHHS-EE-

Foldseek 3Di:
DDDDFDWDKDADDDDDDDDDDDDDDDPDDDPPDDPDQAQGIETEGEDELPCPVVVVVCCVVVVQVVCVVNNYAYAYEYDDPPPDDPVSNVVVVVVCVVPVRYYD

pLDDT: mean 72.87, std 19.3, range [26.84, 92.56]

Organism: NCBI:txid33657

Sequence (104 aa):
LTVVAGVFFLIQGLPACPNGSAPQDLPLPPPPPPPPKALLLALGVITAPGHFNRRVWMRQKLRVTEARRRGVRVLFVLGSQNHMNGKQRKAVRHEERAHHDVIF

Radius of gyration: 19.84 Å; chains: 1; bounding box: 38×22×68 Å